Protein AF-A0AAD7HIV4-F1 (afdb_monomer_lite)

Secondary structure (DSSP, 8-state):
-EE-S--SGGGEEE-HHHH-TT--BTTBTT-SSS-TTS------HHHHTTS--EEE---TT-EE-TT-TTT--EEE--TT-TT-TT-EEEEEE-THHHHHHHHHHHHHHHHHH-GGGGGGHHHHHHHS-SSGGGSPPHHHHHHHHHHHHHHS-TTGGGSPP----

Sequence (165 aa):
PFRHSDIAPQNMVMEELRLIPKGSHWCYPESHSGLFLRFFSWKNRCSLHPAVHYYYIDFGISKYFPGGKESTRVATTLRTFPMIPELSMTVQCNPFFVDIFQIGLAMSRIIDDYPALEDFRGIAASMTVDDPHARATLEEALKQLTCIRDQMSPSLRRKRIWERG

pLDDT: mean 88.73, std 8.38, range [52.78, 98.06]

Radius of gyration: 18.49 Å; chains: 1; bounding box: 44×31×54 Å

Organism: NCBI:txid1033252

Foldseek 3Di:
DKDQLDQAPVQKDKPQCQFQVLAADPVGRQDSVPDPPDHGDTDQPVVCPPVMDMDGDDSVPMDDDPVDQPPDWDQADDVVCPPQQQRHNPGTDRRNLVRLLSVLVNVVVVCLFWVLCVVLNVLSCLSNPNPSVSHDDPVRSVVVVVVVVVPDDPVSVRDDTGTDD

Structure (mmCIF, N/CA/C/O backbone):
data_AF-A0AAD7HIV4-F1
#
_entry.id   AF-A0AAD7HIV4-F1
#
loop_
_atom_site.group_PDB
_atom_site.id
_atom_site.type_symbol
_atom_site.label_atom_id
_atom_site.label_alt_id
_atom_site.label_comp_id
_atom_site.label_asym_id
_atom_site.label_entity_id
_atom_site.label_seq_id
_atom_site.pdbx_PDB_ins_code
_atom_site.Cartn_x
_atom_site.Cartn_y
_atom_site.Cartn_z
_atom_site.occupancy
_atom_site.B_iso_or_equiv
_atom_site.auth_seq_id
_atom_site.auth_comp_id
_atom_site.auth_asym_id
_atom_site.auth_atom_id
_atom_site.pdbx_PDB_model_num
ATOM 1 N N . PRO A 1 1 ? -3.835 12.802 15.970 1.00 84.44 1 PRO A N 1
ATOM 2 C CA . PRO A 1 1 ? -3.543 11.759 14.953 1.00 84.44 1 PRO A CA 1
ATOM 3 C C . PRO A 1 1 ? -4.352 12.001 13.681 1.00 84.44 1 PRO A C 1
ATOM 5 O O . PRO A 1 1 ? -5.429 12.581 13.762 1.00 84.44 1 PRO A O 1
ATOM 8 N N . PHE A 1 2 ? -3.833 11.587 12.529 1.00 88.44 2 PHE A N 1
ATOM 9 C CA . PHE A 1 2 ? -4.430 11.867 11.225 1.00 88.44 2 PHE A CA 1
ATOM 10 C C . PHE A 1 2 ? -5.007 10.596 10.598 1.00 88.44 2 PHE A C 1
ATOM 12 O O . PHE A 1 2 ? -4.382 9.542 10.697 1.00 88.44 2 PHE A O 1
ATOM 19 N N . ARG A 1 3 ? -6.186 10.709 9.983 1.00 89.44 3 ARG A N 1
ATOM 20 C CA . ARG A 1 3 ? -6.862 9.645 9.231 1.00 89.44 3 ARG A CA 1
ATOM 21 C C . ARG A 1 3 ? -6.980 10.057 7.770 1.00 89.44 3 ARG A C 1
ATOM 23 O O . ARG A 1 3 ? -7.482 11.150 7.503 1.00 89.44 3 ARG A O 1
ATOM 30 N N . HIS A 1 4 ? -6.600 9.175 6.855 1.00 92.06 4 HIS A N 1
ATOM 31 C CA . HIS A 1 4 ? -6.682 9.418 5.419 1.00 92.06 4 HIS A CA 1
ATOM 32 C C . HIS 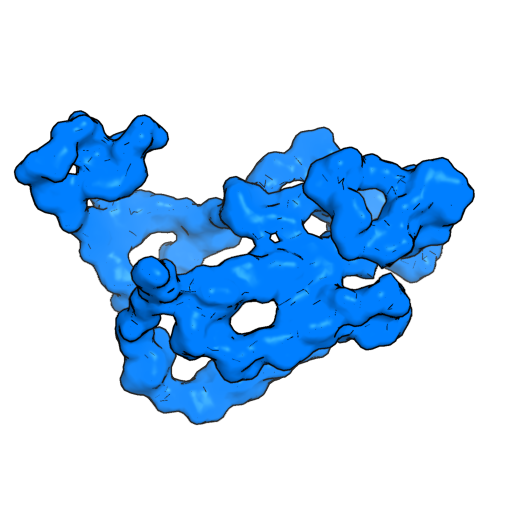A 1 4 ? -8.118 9.299 4.887 1.00 92.06 4 HIS A C 1
ATOM 34 O O . HIS A 1 4 ? -8.590 10.204 4.201 1.00 92.0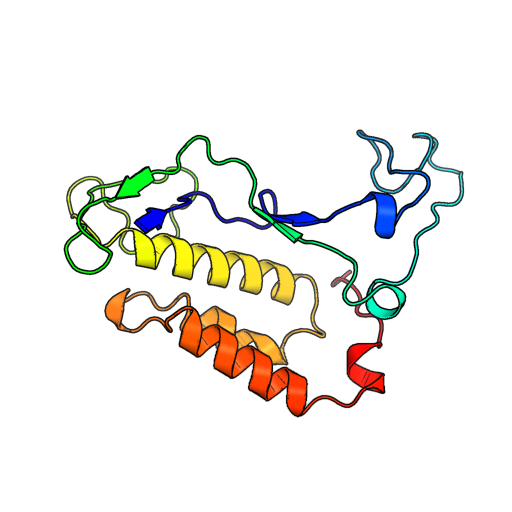6 4 HIS A O 1
ATOM 40 N N . SER A 1 5 ? -8.838 8.236 5.262 1.00 88.38 5 SER A N 1
ATOM 41 C CA . SER A 1 5 ? -10.215 7.900 4.848 1.00 88.38 5 SER A CA 1
ATOM 42 C C . SER A 1 5 ? -10.425 7.458 3.394 1.00 88.38 5 SER A C 1
ATOM 44 O O . SER A 1 5 ? -11.547 7.091 3.055 1.00 88.38 5 SER A O 1
ATOM 46 N N . ASP A 1 6 ? -9.399 7.469 2.544 1.00 89.50 6 ASP A N 1
ATOM 47 C CA . ASP A 1 6 ? -9.518 7.103 1.121 1.00 89.50 6 ASP A CA 1
ATOM 48 C C . ASP A 1 6 ? -8.285 6.347 0.619 1.00 89.50 6 ASP A C 1
ATOM 50 O O . ASP A 1 6 ? -7.732 6.629 -0.443 1.00 89.50 6 ASP A O 1
ATOM 54 N N . ILE A 1 7 ? -7.775 5.419 1.428 1.00 92.12 7 ILE A N 1
ATOM 55 C CA . ILE A 1 7 ? -6.610 4.641 1.018 1.00 92.12 7 ILE A CA 1
ATOM 56 C C . ILE A 1 7 ? -7.045 3.612 -0.029 1.00 92.12 7 ILE A C 1
ATOM 58 O O . ILE A 1 7 ? -7.859 2.725 0.223 1.00 92.12 7 ILE A O 1
ATOM 62 N N . ALA A 1 8 ? -6.477 3.724 -1.222 1.00 90.88 8 ALA A N 1
ATOM 63 C CA . ALA A 1 8 ? -6.683 2.801 -2.327 1.00 90.88 8 ALA A CA 1
ATOM 64 C C . ALA A 1 8 ? -5.452 2.825 -3.246 1.00 90.88 8 ALA A C 1
ATOM 66 O O . ALA A 1 8 ? -4.696 3.800 -3.199 1.00 90.88 8 ALA A O 1
ATOM 67 N N . PRO A 1 9 ? -5.243 1.810 -4.107 1.00 90.75 9 PRO A N 1
ATOM 68 C CA . PRO A 1 9 ? -4.105 1.791 -5.030 1.00 90.75 9 PRO A CA 1
ATOM 69 C C . PRO A 1 9 ? -3.979 3.060 -5.890 1.00 90.75 9 PRO A C 1
ATOM 71 O O . PRO A 1 9 ? -2.872 3.495 -6.174 1.00 90.75 9 PRO A O 1
ATOM 74 N N . GLN A 1 10 ? -5.099 3.694 -6.250 1.00 90.38 10 GLN A N 1
ATOM 75 C CA . GLN A 1 10 ? -5.137 4.935 -7.033 1.00 90.38 10 GLN A CA 1
ATOM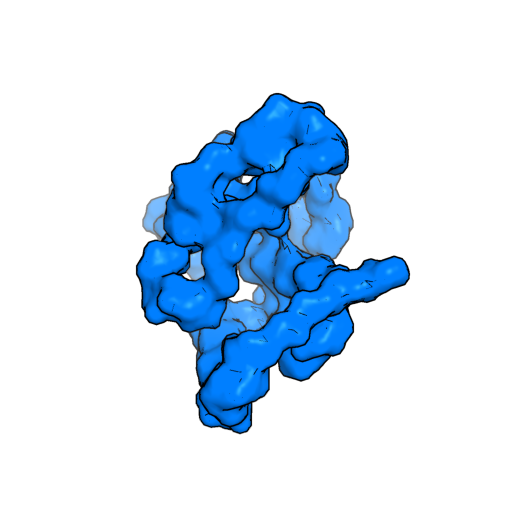 76 C C . GLN A 1 10 ? -4.570 6.148 -6.277 1.00 90.38 10 GLN A C 1
ATOM 78 O O . GLN A 1 10 ? -4.026 7.057 -6.898 1.00 90.38 10 GLN A O 1
ATOM 83 N N . ASN A 1 11 ? -4.660 6.136 -4.945 1.00 94.50 11 ASN A N 1
ATOM 84 C CA . ASN A 1 11 ? -4.156 7.190 -4.062 1.00 94.50 11 ASN A CA 1
ATOM 85 C C . ASN A 1 11 ? -2.766 6.854 -3.491 1.00 94.50 11 ASN A C 1
ATOM 87 O O . ASN A 1 11 ? -2.268 7.544 -2.601 1.00 94.50 11 ASN A O 1
ATOM 91 N N . MET A 1 12 ? -2.126 5.797 -4.004 1.00 94.06 12 MET A N 1
ATOM 92 C CA . MET A 1 12 ? -0.745 5.423 -3.715 1.00 94.06 12 MET A CA 1
ATOM 93 C C . MET A 1 12 ? 0.108 5.683 -4.955 1.00 94.06 12 MET A C 1
ATOM 95 O O . MET A 1 12 ? 0.039 4.956 -5.944 1.00 94.06 12 MET A O 1
ATOM 99 N N . VAL A 1 13 ? 0.949 6.710 -4.902 1.00 93.06 13 VAL A N 1
ATOM 100 C CA . VAL A 1 13 ? 1.825 7.082 -6.019 1.00 93.06 13 VAL A CA 1
ATOM 101 C C . VAL A 1 13 ? 3.285 6.837 -5.673 1.00 93.06 13 VAL A C 1
ATOM 103 O O . VAL A 1 13 ? 3.660 6.689 -4.511 1.00 93.06 13 VAL A O 1
ATOM 106 N N . MET A 1 14 ? 4.134 6.797 -6.694 1.00 92.56 14 MET A N 1
ATOM 107 C CA . MET A 1 14 ? 5.582 6.670 -6.544 1.00 92.56 14 MET A CA 1
ATOM 108 C C . MET A 1 14 ? 6.297 7.780 -7.311 1.00 92.56 14 MET A C 1
ATOM 110 O O . MET A 1 14 ? 5.754 8.310 -8.280 1.00 92.56 14 MET A O 1
ATOM 114 N N . GLU A 1 15 ? 7.523 8.113 -6.908 1.00 92.00 15 GLU A N 1
ATOM 115 C CA . GLU A 1 15 ? 8.373 9.076 -7.618 1.00 92.00 15 GLU A CA 1
ATOM 116 C C . GLU A 1 15 ? 8.741 8.543 -9.015 1.00 92.00 15 GLU A C 1
ATOM 118 O O . GLU A 1 15 ? 9.707 7.798 -9.206 1.00 92.00 15 GLU A O 1
ATOM 123 N N . GLU A 1 16 ? 7.942 8.920 -10.010 1.00 91.75 16 GLU A N 1
ATOM 124 C CA . GLU A 1 16 ? 7.981 8.339 -11.348 1.00 91.75 16 GLU A CA 1
ATOM 125 C C . GLU A 1 16 ? 9.331 8.534 -12.045 1.00 91.75 16 GLU A C 1
ATOM 127 O O . GLU A 1 16 ? 9.903 7.578 -12.568 1.00 91.75 16 GLU A O 1
ATOM 132 N N . LEU A 1 17 ? 9.876 9.754 -12.013 1.00 91.88 17 LEU A N 1
ATOM 133 C CA . LEU A 1 17 ? 11.076 10.127 -12.770 1.00 91.88 17 LEU A CA 1
ATOM 134 C C . LEU A 1 17 ? 12.328 9.331 -12.364 1.00 91.88 17 LEU A C 1
ATOM 136 O O . LEU A 1 17 ? 13.290 9.243 -13.130 1.00 91.88 17 LEU A O 1
ATOM 140 N N . ARG A 1 18 ? 12.326 8.689 -11.189 1.00 91.50 18 ARG A N 1
ATOM 141 C CA . ARG A 1 18 ? 13.388 7.749 -10.799 1.00 91.50 18 ARG A CA 1
ATOM 142 C C . ARG A 1 18 ? 13.349 6.484 -11.644 1.00 91.50 18 ARG A C 1
ATOM 144 O O . ARG A 1 18 ? 14.396 6.010 -12.090 1.00 91.50 18 ARG A O 1
ATOM 151 N N . LEU A 1 19 ? 12.150 5.950 -11.857 1.00 91.19 19 LEU A N 1
ATOM 152 C CA . LEU A 1 19 ? 11.899 4.703 -12.575 1.00 91.19 19 LEU A CA 1
ATOM 153 C C . LEU A 1 19 ? 11.804 4.907 -14.078 1.00 91.19 19 LEU A C 1
ATOM 155 O O . LEU A 1 19 ? 12.303 4.082 -14.840 1.00 91.19 19 LEU A O 1
ATOM 159 N N . ILE A 1 20 ? 11.201 6.011 -14.496 1.00 93.19 20 ILE A N 1
ATOM 160 C CA . ILE A 1 20 ? 10.929 6.352 -15.884 1.00 93.19 20 ILE A CA 1
ATOM 161 C C . ILE A 1 20 ? 11.546 7.738 -16.123 1.00 93.19 20 ILE A C 1
ATOM 163 O O . ILE A 1 20 ? 10.844 8.742 -16.091 1.00 93.19 20 ILE A O 1
ATOM 167 N N . PRO A 1 21 ? 12.872 7.843 -16.355 1.00 92.94 21 PRO A N 1
ATOM 168 C CA . PRO A 1 21 ? 13.547 9.144 -16.458 1.00 92.94 21 PRO A CA 1
ATOM 169 C C . PRO A 1 21 ? 13.046 10.035 -17.595 1.00 92.94 21 PRO A C 1
ATOM 171 O O . PRO A 1 21 ? 13.248 11.243 -17.567 1.00 92.94 21 PRO A O 1
ATOM 174 N N . LYS A 1 22 ? 12.420 9.435 -18.612 1.00 92.88 22 LYS A N 1
ATOM 175 C CA . LYS A 1 22 ? 11.803 10.150 -19.735 1.00 92.88 22 LYS A CA 1
ATOM 176 C C . LYS A 1 22 ? 10.346 10.557 -19.461 1.00 92.88 22 LYS A C 1
ATOM 178 O O . LYS A 1 22 ? 9.742 11.165 -20.335 1.00 92.88 22 LYS A O 1
ATOM 183 N N . GLY A 1 23 ? 9.802 10.209 -18.290 1.00 92.06 23 GLY A N 1
ATOM 184 C CA . GLY A 1 23 ? 8.390 10.357 -17.930 1.00 92.06 23 GLY A CA 1
ATOM 185 C C . GLY A 1 23 ? 7.460 9.446 -18.734 1.00 92.06 23 GLY A C 1
ATOM 186 O O . GLY A 1 23 ? 7.854 8.862 -19.745 1.00 92.06 23 GLY A O 1
ATOM 187 N N . SER A 1 24 ? 6.223 9.308 -18.285 1.00 91.75 24 SER A N 1
ATOM 188 C CA . SER A 1 24 ? 5.130 8.688 -19.029 1.00 91.75 24 SER A CA 1
ATOM 189 C C . SER A 1 24 ? 4.215 9.750 -19.632 1.00 91.75 24 SER A C 1
ATOM 191 O O . SER A 1 24 ? 4.131 10.892 -19.175 1.00 91.75 24 SER A O 1
ATOM 193 N N . HIS A 1 25 ? 3.540 9.384 -20.714 1.00 91.75 25 HIS A N 1
ATOM 194 C CA . HIS A 1 25 ? 2.518 10.212 -21.320 1.00 91.75 25 HIS A CA 1
ATOM 195 C C . HIS A 1 25 ? 1.229 10.100 -20.505 1.00 91.75 25 HIS A C 1
ATOM 197 O O . HIS A 1 25 ? 0.737 9.003 -20.252 1.00 91.75 25 HIS A O 1
ATOM 203 N N . TRP A 1 26 ? 0.624 11.238 -20.178 1.00 86.81 26 TRP A N 1
ATOM 204 C CA . TRP A 1 26 ? -0.541 11.312 -19.293 1.00 86.81 26 TRP A CA 1
ATOM 205 C C . TRP A 1 26 ? -1.752 10.466 -19.747 1.00 86.81 26 TRP A C 1
ATOM 207 O O . TRP A 1 26 ? -2.379 9.830 -18.909 1.00 86.81 26 TRP A O 1
ATOM 217 N N . CYS A 1 27 ? -2.067 10.394 -21.052 1.00 87.75 27 CYS A N 1
ATOM 218 C CA . CYS A 1 27 ? -3.122 9.490 -21.564 1.00 87.75 27 CYS A CA 1
ATOM 219 C C . CYS A 1 27 ? -2.671 8.044 -21.776 1.00 87.75 27 CYS A C 1
ATOM 221 O O . CYS A 1 27 ? -3.505 7.151 -21.871 1.00 87.75 27 CYS A O 1
ATOM 223 N N . TYR A 1 28 ? -1.372 7.832 -21.983 1.00 87.81 28 TYR A N 1
ATOM 224 C CA . TYR A 1 28 ? -0.830 6.559 -22.453 1.00 87.81 28 TYR A CA 1
ATOM 225 C C . TYR A 1 28 ? 0.380 6.231 -21.582 1.00 87.81 28 TYR A C 1
ATOM 227 O O . TYR A 1 28 ? 1.512 6.461 -22.015 1.00 87.81 28 TYR A O 1
ATOM 235 N N . PRO A 1 29 ? 0.157 5.735 -20.350 1.00 86.44 29 PRO A N 1
ATOM 236 C CA . PRO A 1 29 ? 1.222 5.578 -19.359 1.00 86.44 29 PRO A CA 1
ATOM 237 C C . PRO A 1 29 ? 2.360 4.658 -19.822 1.00 86.44 29 PRO A C 1
ATOM 239 O O . PRO A 1 29 ? 3.491 4.780 -19.363 1.00 86.44 29 PRO A O 1
ATOM 242 N N . GLU A 1 30 ? 2.084 3.784 -20.792 1.00 85.81 30 GLU A N 1
ATOM 243 C CA . GLU A 1 30 ? 3.047 2.887 -21.440 1.00 85.81 30 GLU A CA 1
ATOM 244 C C . GLU A 1 30 ? 3.767 3.513 -22.650 1.00 85.81 30 GLU A C 1
ATOM 246 O O . GLU A 1 30 ? 4.342 2.816 -23.481 1.00 85.81 30 GLU A O 1
ATOM 251 N N . SER A 1 31 ? 3.751 4.838 -22.795 1.00 90.31 31 SER A N 1
ATOM 252 C CA . SER A 1 31 ? 4.477 5.554 -23.846 1.00 90.31 31 SER A CA 1
ATOM 253 C C . SER A 1 31 ? 5.124 6.811 -23.285 1.00 90.31 31 SER A C 1
ATOM 255 O O . SER A 1 31 ? 4.534 7.519 -22.484 1.00 90.31 31 SER A O 1
ATOM 257 N N . HIS A 1 32 ? 6.325 7.149 -23.758 1.00 91.19 32 HIS A N 1
ATOM 258 C CA . HIS A 1 32 ? 6.942 8.448 -23.451 1.00 91.19 32 HIS A CA 1
ATOM 259 C C . HIS A 1 32 ? 6.333 9.598 -24.268 1.00 91.19 32 HIS A C 1
ATOM 261 O O . HIS A 1 32 ? 6.440 10.756 -23.892 1.00 91.19 32 HIS A O 1
ATOM 267 N N . SER A 1 33 ? 5.747 9.291 -25.429 1.00 88.88 33 SER A N 1
ATOM 268 C CA . SER A 1 33 ? 5.364 10.295 -26.440 1.00 88.88 33 SER A CA 1
ATOM 269 C C . SER A 1 33 ? 3.880 10.277 -26.799 1.00 88.88 33 SER A C 1
ATOM 271 O O . SER A 1 33 ? 3.449 11.064 -27.633 1.00 88.88 33 SER A O 1
ATOM 273 N N . GLY A 1 34 ? 3.112 9.345 -26.229 1.00 86.50 34 GLY A N 1
ATOM 274 C CA . GLY A 1 34 ? 1.722 9.085 -26.609 1.00 86.50 34 GLY A CA 1
ATOM 275 C C . GLY A 1 34 ? 1.560 8.310 -27.921 1.00 86.50 34 GLY A C 1
ATOM 276 O O . GLY A 1 34 ? 0.445 7.977 -28.305 1.00 86.50 34 GLY A O 1
ATOM 277 N N . LEU A 1 35 ? 2.659 7.985 -28.608 1.00 85.56 35 LEU A N 1
ATOM 278 C CA . LEU A 1 35 ? 2.651 7.162 -29.814 1.00 85.56 35 LEU A CA 1
ATOM 279 C C . LEU A 1 35 ? 2.822 5.684 -29.441 1.00 85.56 35 LEU A C 1
ATOM 281 O O . LEU A 1 35 ? 3.805 5.321 -28.791 1.00 85.56 35 LEU A O 1
ATOM 285 N N . PHE A 1 36 ? 1.886 4.845 -29.892 1.00 68.38 36 PHE A N 1
ATOM 286 C CA . PHE A 1 36 ? 1.770 3.416 -29.548 1.00 68.38 36 PHE A CA 1
ATOM 287 C C . PHE A 1 36 ? 2.944 2.547 -30.043 1.00 68.38 36 PHE A C 1
ATOM 289 O O . PHE A 1 36 ? 3.184 1.463 -29.530 1.00 68.38 36 PHE A O 1
ATOM 296 N N . LEU A 1 37 ? 3.693 3.020 -31.045 1.00 67.06 37 LEU A N 1
ATOM 297 C CA . LEU A 1 37 ? 4.741 2.249 -31.732 1.00 67.06 37 LEU A CA 1
ATOM 298 C C . LEU A 1 37 ? 6.167 2.561 -31.252 1.00 67.06 37 LEU A C 1
ATOM 300 O O . LEU A 1 37 ? 7.135 2.123 -31.872 1.00 67.06 37 LEU A O 1
ATOM 304 N N . ARG A 1 38 ? 6.332 3.362 -30.194 1.00 72.81 38 ARG A N 1
ATOM 305 C CA . ARG A 1 38 ? 7.661 3.735 -29.687 1.00 72.81 38 ARG A CA 1
ATOM 306 C C . ARG A 1 38 ? 8.008 2.970 -28.417 1.00 72.81 38 ARG A C 1
ATOM 308 O O . ARG A 1 38 ? 7.168 2.788 -27.548 1.00 72.81 38 ARG A O 1
ATOM 315 N N . PHE A 1 39 ? 9.278 2.582 -28.302 1.00 78.56 39 PHE A N 1
ATOM 316 C CA . PHE A 1 39 ? 9.797 1.871 -27.136 1.00 78.56 39 PHE A CA 1
ATOM 317 C C . PHE A 1 39 ? 9.595 2.676 -25.847 1.00 78.56 39 PHE A C 1
ATOM 319 O O . PHE A 1 39 ? 10.110 3.791 -25.705 1.00 78.56 39 PHE A O 1
ATOM 326 N N . PHE A 1 40 ? 8.889 2.071 -24.896 1.00 88.88 40 PHE A N 1
ATOM 327 C CA . PHE A 1 40 ? 8.828 2.516 -23.513 1.00 88.88 40 PHE A CA 1
ATOM 328 C C . PHE A 1 40 ? 10.020 1.950 -22.742 1.00 88.88 40 PHE A C 1
ATOM 330 O O . PHE A 1 40 ? 10.358 0.774 -22.866 1.00 88.88 40 PHE A O 1
ATOM 337 N N . SER A 1 41 ? 10.697 2.798 -21.974 1.00 91.19 41 SER A N 1
ATOM 338 C CA . SER A 1 41 ? 11.917 2.441 -21.252 1.00 91.19 41 SER A CA 1
ATOM 339 C C . SER A 1 41 ? 11.815 2.829 -19.785 1.00 91.19 41 SER A C 1
ATOM 341 O O . SER A 1 41 ? 11.462 3.957 -19.447 1.00 91.19 41 SER A O 1
ATOM 343 N N . TRP A 1 42 ? 12.163 1.888 -18.912 1.00 91.38 42 TRP A N 1
ATOM 344 C CA . TRP A 1 42 ? 12.140 2.061 -17.466 1.00 91.38 42 TRP A CA 1
ATOM 345 C C . TRP A 1 42 ? 13.333 1.356 -16.820 1.00 91.38 42 TRP A C 1
ATOM 347 O O . TRP A 1 42 ? 13.924 0.427 -17.376 1.00 91.38 42 TRP A O 1
ATOM 357 N N . LYS A 1 43 ? 13.691 1.800 -15.620 1.00 92.12 43 LYS A N 1
ATOM 358 C CA . LYS A 1 43 ? 14.680 1.157 -14.757 1.00 92.12 43 LYS A CA 1
ATOM 359 C C . LYS A 1 43 ? 13.994 0.114 -13.882 1.00 92.12 43 LYS A C 1
ATOM 361 O O . LYS A 1 43 ? 12.847 0.273 -13.468 1.00 92.12 43 LYS A O 1
ATOM 366 N N . ASN A 1 44 ? 14.701 -0.967 -13.565 1.00 88.69 44 ASN A N 1
ATOM 367 C CA . ASN A 1 44 ? 14.156 -1.987 -12.677 1.00 88.69 44 ASN A CA 1
ATOM 368 C C . ASN A 1 44 ? 14.055 -1.437 -11.241 1.00 88.69 44 ASN A C 1
ATOM 370 O O . ASN A 1 44 ? 15.054 -0.955 -10.704 1.00 88.69 44 ASN A O 1
ATOM 374 N N . ARG A 1 45 ? 12.882 -1.555 -10.602 1.00 87.56 45 ARG A N 1
ATOM 375 C CA . ARG A 1 45 ? 12.643 -1.094 -9.220 1.00 87.56 45 ARG A CA 1
ATOM 376 C C . ARG A 1 45 ? 13.701 -1.585 -8.229 1.00 87.56 45 ARG A C 1
ATOM 378 O O . ARG A 1 45 ? 14.179 -0.793 -7.424 1.00 87.56 45 ARG A O 1
ATOM 385 N N . CYS A 1 46 ? 14.142 -2.844 -8.324 1.00 86.50 46 CYS A N 1
ATOM 386 C CA . CYS A 1 46 ? 15.141 -3.375 -7.391 1.00 86.50 46 CYS A CA 1
ATOM 387 C C . CYS A 1 46 ? 16.536 -2.749 -7.559 1.00 86.50 46 CYS A C 1
ATOM 389 O O . CYS A 1 46 ? 17.299 -2.719 -6.600 1.00 86.50 46 CYS A O 1
ATOM 391 N N . SER A 1 47 ? 16.860 -2.214 -8.743 1.00 87.44 47 SER A N 1
ATOM 392 C CA . SER A 1 47 ? 18.144 -1.540 -8.998 1.00 87.44 47 SER A CA 1
ATOM 393 C C . SER A 1 47 ? 18.211 -0.128 -8.412 1.00 87.44 47 SER A C 1
ATOM 395 O O . SER A 1 47 ? 19.293 0.434 -8.285 1.00 87.44 47 SER A O 1
ATOM 397 N N . LEU A 1 48 ? 17.055 0.439 -8.062 1.00 88.19 48 LEU A N 1
ATOM 398 C CA . LEU A 1 48 ? 16.932 1.782 -7.507 1.00 88.19 48 LEU A CA 1
ATOM 399 C C . LEU A 1 48 ? 16.657 1.784 -6.006 1.00 88.19 48 LEU A C 1
ATOM 401 O O . LEU A 1 48 ? 16.618 2.853 -5.416 1.00 88.19 48 LEU A O 1
ATOM 405 N N . HIS A 1 49 ? 16.447 0.629 -5.375 1.00 81.06 49 HIS A N 1
ATOM 406 C CA . HIS A 1 49 ? 16.189 0.571 -3.940 1.00 81.06 49 HIS A CA 1
ATOM 407 C C . HIS A 1 49 ? 17.401 1.100 -3.140 1.00 81.06 49 HIS A C 1
ATOM 409 O O . HIS A 1 49 ? 18.522 0.674 -3.422 1.00 81.06 49 HIS A O 1
ATOM 415 N N . PRO A 1 50 ? 17.216 1.961 -2.114 1.00 83.38 50 PRO A N 1
ATOM 416 C CA . PRO A 1 50 ? 15.952 2.442 -1.529 1.00 83.38 50 PRO A CA 1
ATOM 417 C C . PRO A 1 50 ? 15.464 3.802 -2.073 1.00 83.38 50 PRO A C 1
ATOM 419 O O . PRO A 1 50 ? 14.593 4.422 -1.479 1.00 83.38 50 PRO A O 1
ATOM 422 N N . ALA A 1 51 ? 16.022 4.294 -3.178 1.00 85.94 51 ALA A N 1
ATOM 423 C CA . ALA A 1 51 ? 15.829 5.656 -3.680 1.00 85.94 51 ALA A CA 1
ATOM 424 C C . ALA A 1 51 ? 14.478 5.930 -4.375 1.00 85.94 51 ALA A C 1
ATOM 426 O O . ALA A 1 51 ? 14.283 7.034 -4.873 1.00 85.94 51 ALA A O 1
ATOM 427 N N . VAL A 1 52 ? 13.568 4.952 -4.466 1.00 89.62 52 VAL A N 1
ATOM 428 C CA . VAL A 1 52 ? 12.203 5.177 -4.976 1.00 89.62 52 VAL A CA 1
ATOM 429 C C . VAL A 1 52 ? 11.285 5.453 -3.796 1.00 89.62 52 VAL A C 1
ATOM 431 O O . VAL A 1 52 ? 11.058 4.571 -2.968 1.00 89.62 52 VAL A O 1
ATOM 434 N N . HIS A 1 53 ? 10.736 6.662 -3.751 1.00 91.19 53 HIS A N 1
ATOM 435 C CA . HIS A 1 53 ? 9.782 7.066 -2.728 1.00 91.19 53 HIS A CA 1
ATOM 436 C C . HIS A 1 53 ? 8.341 6.768 -3.154 1.00 91.19 53 HIS A C 1
ATOM 438 O O . HIS A 1 53 ? 7.996 6.889 -4.331 1.00 91.19 53 HIS A O 1
ATOM 444 N N . TYR A 1 54 ? 7.512 6.395 -2.180 1.00 92.81 54 TYR A N 1
ATOM 445 C CA . TYR A 1 54 ? 6.075 6.174 -2.328 1.00 92.81 54 TYR A CA 1
ATOM 446 C C . TYR A 1 54 ? 5.324 7.164 -1.440 1.00 92.81 54 TYR A C 1
ATOM 448 O O . TYR A 1 54 ? 5.782 7.476 -0.338 1.00 92.81 54 TYR A O 1
ATOM 456 N N . TYR A 1 55 ? 4.179 7.643 -1.913 1.00 94.69 55 TYR A N 1
ATOM 457 C CA . TYR A 1 55 ? 3.388 8.674 -1.256 1.00 94.69 55 TYR A CA 1
ATOM 458 C C . TYR A 1 55 ? 1.910 8.310 -1.271 1.00 94.69 55 TYR A C 1
ATOM 460 O O . TYR A 1 55 ? 1.398 7.784 -2.258 1.00 94.69 55 TYR A O 1
ATOM 468 N N . TYR A 1 56 ? 1.230 8.661 -0.186 1.00 94.62 56 TYR A N 1
ATOM 469 C CA . TYR A 1 56 ? -0.217 8.811 -0.192 1.00 94.62 56 TYR A CA 1
ATOM 470 C C . TYR A 1 56 ? -0.576 10.193 -0.734 1.00 94.62 56 TYR A C 1
ATOM 472 O O . TYR A 1 56 ? 0.104 11.174 -0.417 1.00 94.62 56 TYR A O 1
ATOM 480 N N . ILE A 1 57 ? -1.620 10.262 -1.553 1.00 95.44 57 ILE A N 1
ATOM 481 C CA . ILE A 1 57 ? -2.179 11.502 -2.099 1.00 95.44 57 ILE A CA 1
ATOM 482 C C . ILE A 1 57 ? -3.687 11.554 -1.859 1.00 95.44 57 ILE A C 1
ATOM 484 O O . ILE A 1 57 ? -4.265 10.627 -1.313 1.00 95.44 57 ILE A O 1
ATOM 488 N N . ASP A 1 58 ? -4.312 12.642 -2.302 1.00 93.81 58 ASP A N 1
ATOM 489 C CA . ASP A 1 58 ? -5.746 12.885 -2.150 1.00 93.81 58 ASP A CA 1
ATOM 490 C C . ASP A 1 58 ? -6.210 12.876 -0.686 1.00 93.81 58 ASP A C 1
ATOM 492 O O . ASP A 1 58 ? -6.991 12.056 -0.204 1.00 93.81 58 ASP A O 1
ATOM 496 N N . PHE A 1 59 ? -5.717 13.872 0.044 1.00 93.00 59 PHE A N 1
ATOM 497 C CA . PHE A 1 59 ? -6.115 14.122 1.424 1.00 93.00 59 PHE A CA 1
ATOM 498 C C . PHE A 1 59 ? -7.433 14.909 1.535 1.00 93.00 59 PHE A C 1
ATOM 500 O O . PHE A 1 59 ? -7.736 15.452 2.600 1.00 93.00 59 PHE A O 1
ATOM 507 N N . GLY A 1 60 ? -8.221 15.006 0.454 1.00 90.00 60 GLY A N 1
ATOM 508 C CA . GLY A 1 60 ? -9.399 15.878 0.371 1.00 90.00 60 GLY A CA 1
ATOM 509 C C . GLY A 1 60 ? -10.488 15.564 1.401 1.00 90.00 60 GLY A C 1
ATOM 510 O O . GLY A 1 60 ? -11.225 16.458 1.817 1.00 90.00 60 GLY A O 1
ATOM 511 N N . ILE A 1 61 ? -10.557 14.313 1.863 1.00 87.62 61 ILE A N 1
ATOM 512 C CA . ILE A 1 61 ? -11.509 13.863 2.893 1.00 87.62 61 ILE A CA 1
ATOM 513 C C . ILE A 1 61 ? -10.839 13.411 4.194 1.00 87.62 61 ILE A C 1
ATOM 515 O O . ILE A 1 61 ? -11.472 12.808 5.068 1.00 87.62 61 ILE A O 1
ATOM 519 N N . SER A 1 62 ? -9.551 13.697 4.340 1.00 90.31 62 SER A N 1
ATOM 520 C CA . SER A 1 62 ? -8.806 13.335 5.532 1.00 90.31 62 SER A CA 1
ATOM 521 C C . SER A 1 62 ? -9.168 14.208 6.729 1.00 90.31 62 SER A C 1
ATOM 523 O O . SER A 1 62 ? -9.606 15.352 6.596 1.00 90.31 62 SER A O 1
ATOM 525 N N . LYS A 1 63 ? -8.992 13.665 7.937 1.00 89.62 63 LYS A N 1
ATOM 526 C CA . LYS A 1 63 ? -9.358 14.355 9.182 1.00 89.62 63 LYS A CA 1
ATOM 527 C C . LYS A 1 63 ? -8.268 14.248 10.236 1.00 89.62 63 LYS A C 1
ATOM 529 O O . LYS A 1 63 ? -7.696 13.182 10.471 1.00 89.62 63 LYS A O 1
ATOM 534 N N . TYR A 1 64 ? -8.030 15.368 10.913 1.00 90.50 64 TYR A N 1
ATOM 535 C CA . TYR A 1 64 ? -7.183 15.434 12.094 1.00 90.50 64 TYR A CA 1
ATOM 536 C C . TYR A 1 64 ? -8.019 15.259 13.364 1.00 90.50 64 TYR A C 1
ATOM 538 O O . TYR A 1 64 ? -9.008 15.957 13.577 1.00 90.50 64 TYR A O 1
ATOM 546 N N . PHE A 1 65 ? -7.590 14.340 14.224 1.00 88.44 65 PHE A N 1
ATOM 547 C CA . PHE A 1 65 ? -8.230 14.022 15.495 1.00 88.44 65 PHE A CA 1
ATOM 548 C C . PHE A 1 65 ? -7.289 14.370 16.651 1.00 88.44 65 PHE A C 1
ATOM 550 O O . PHE A 1 65 ? -6.373 13.592 16.934 1.00 88.44 65 PHE A O 1
ATOM 557 N N . PRO A 1 66 ? -7.462 15.520 17.324 1.00 85.69 66 PRO A N 1
ATOM 558 C CA . PRO A 1 66 ? -6.572 15.937 18.409 1.00 85.69 66 PRO A CA 1
ATOM 559 C C . PRO A 1 66 ? -6.710 15.067 19.668 1.00 85.69 66 PRO A C 1
ATOM 561 O O . PRO A 1 66 ? -5.749 14.937 20.415 1.00 85.69 66 PRO A O 1
ATOM 564 N N . GLY A 1 67 ? -7.862 14.418 19.874 1.00 82.62 67 GLY A N 1
ATOM 565 C CA . GLY A 1 67 ? -8.166 13.626 21.075 1.00 82.62 67 GLY A CA 1
ATOM 566 C C . GLY A 1 67 ? -7.428 12.287 21.216 1.00 82.62 67 GLY A C 1
ATOM 567 O O . GLY A 1 67 ? -7.582 11.622 22.236 1.00 82.62 67 GLY A O 1
ATOM 568 N N . GLY A 1 68 ? -6.624 11.883 20.226 1.00 84.75 68 GLY A N 1
ATOM 569 C CA . GLY A 1 68 ? -5.915 10.597 20.233 1.00 84.75 68 GLY A CA 1
ATOM 570 C C . GLY A 1 68 ? -6.673 9.467 19.520 1.00 84.75 68 GLY A C 1
ATOM 571 O O . GLY A 1 68 ? -7.836 9.614 19.147 1.00 84.75 68 GLY A O 1
ATOM 572 N N . LYS A 1 69 ? -5.994 8.336 19.269 1.00 80.38 69 LYS A N 1
ATOM 573 C CA . LYS A 1 69 ? -6.566 7.205 18.509 1.00 80.38 69 LYS A CA 1
ATOM 574 C C . LYS A 1 69 ? -7.655 6.462 19.294 1.00 80.38 69 LYS A C 1
ATOM 576 O O . LYS A 1 69 ? -8.688 6.127 18.729 1.00 80.38 69 LYS A O 1
ATOM 581 N N . GLU A 1 70 ? -7.429 6.249 20.586 1.00 79.94 70 GLU A N 1
ATOM 582 C CA . GLU A 1 70 ? -8.262 5.431 21.483 1.00 79.94 70 GLU A CA 1
ATOM 583 C C . GLU A 1 70 ? -9.688 5.980 21.663 1.00 79.94 70 GLU A C 1
ATOM 585 O O . GLU A 1 70 ? -10.668 5.238 21.583 1.00 79.94 70 GLU A O 1
ATOM 590 N N . SER A 1 71 ? -9.812 7.295 21.859 1.00 76.75 71 SER A N 1
ATOM 591 C CA . SER A 1 71 ? -11.056 7.987 22.228 1.00 76.75 71 SER A CA 1
ATOM 592 C C . SER A 1 71 ? -11.892 8.448 21.030 1.00 76.75 71 SER A C 1
ATOM 594 O O . SER A 1 71 ? -13.052 8.825 21.187 1.00 76.75 71 SER A O 1
ATOM 596 N N . THR A 1 72 ? -11.326 8.424 19.821 1.00 84.25 72 THR A N 1
ATOM 597 C CA . THR A 1 72 ? -11.999 8.950 18.631 1.00 84.25 72 THR A CA 1
ATOM 598 C C . THR A 1 72 ? -13.105 8.003 18.175 1.00 84.25 72 THR A C 1
ATOM 600 O O . THR A 1 72 ? -12.851 6.839 17.859 1.00 84.25 72 THR A O 1
ATOM 603 N N . ARG A 1 73 ? -14.336 8.511 18.090 1.00 82.19 73 ARG A N 1
ATOM 604 C CA . ARG A 1 73 ? -15.496 7.804 17.536 1.00 82.19 73 ARG A CA 1
ATOM 605 C C . ARG A 1 73 ? -16.209 8.710 16.543 1.00 82.19 73 ARG A C 1
ATOM 607 O O . ARG A 1 73 ? -16.481 9.869 16.844 1.00 82.19 73 ARG A O 1
ATOM 614 N N . VAL A 1 74 ? -16.455 8.206 15.336 1.00 80.62 74 VAL A N 1
ATOM 615 C CA . VAL A 1 74 ? -17.077 8.977 14.253 1.00 80.62 74 VAL A CA 1
ATOM 616 C C . VAL A 1 74 ? -18.109 8.102 13.558 1.00 80.62 74 VAL A C 1
ATOM 618 O O . VAL A 1 74 ? -17.800 6.981 13.167 1.00 80.62 74 VAL A O 1
ATOM 621 N N . ALA A 1 75 ? -19.327 8.617 13.393 1.00 76.12 75 ALA A N 1
ATOM 622 C CA . ALA A 1 75 ? -20.287 8.052 12.451 1.00 76.12 75 ALA A CA 1
ATOM 623 C C . ALA A 1 75 ? -19.904 8.549 11.057 1.00 76.12 75 ALA A C 1
ATOM 625 O O . ALA A 1 75 ? -19.732 9.753 10.844 1.00 76.12 75 ALA A O 1
ATOM 626 N N . THR A 1 76 ? -19.691 7.633 10.122 1.00 68.50 76 THR A N 1
ATOM 627 C CA . THR A 1 76 ? -19.237 7.996 8.785 1.00 68.50 76 THR A CA 1
ATOM 628 C C . THR A 1 76 ? -19.710 6.972 7.778 1.00 68.50 76 THR A C 1
ATOM 630 O O . THR A 1 76 ? -19.661 5.769 8.010 1.00 68.50 76 THR A O 1
ATOM 633 N N . THR A 1 77 ? -20.103 7.464 6.613 1.00 63.88 77 THR A N 1
ATOM 634 C CA . THR A 1 77 ? -20.187 6.654 5.406 1.00 63.88 77 THR A CA 1
ATOM 635 C C . THR A 1 77 ? -19.125 7.122 4.436 1.00 63.88 77 THR A C 1
ATOM 637 O O . THR A 1 77 ? -18.921 8.317 4.233 1.00 63.88 77 THR A O 1
ATOM 640 N N . LEU A 1 78 ? -18.422 6.164 3.849 1.00 65.19 78 LEU A N 1
ATOM 641 C CA . LEU A 1 78 ? -17.613 6.385 2.664 1.00 65.19 78 LEU A CA 1
ATOM 642 C C . LEU A 1 78 ? -18.366 5.675 1.552 1.00 65.19 78 LEU A C 1
ATOM 644 O O . LEU A 1 78 ? -18.290 4.457 1.426 1.00 65.19 78 LEU A O 1
ATOM 648 N N . ARG A 1 79 ? -19.163 6.433 0.791 1.00 52.78 79 ARG A N 1
ATOM 649 C CA . ARG A 1 79 ? -20.027 5.894 -0.275 1.00 52.78 79 ARG A CA 1
ATOM 650 C C . ARG A 1 79 ? -19.230 5.060 -1.296 1.00 52.78 79 ARG A C 1
ATOM 652 O O . ARG A 1 79 ? -19.790 4.167 -1.916 1.00 52.78 79 ARG A O 1
ATOM 659 N N . THR A 1 80 ? -17.928 5.318 -1.410 1.00 56.06 80 THR A N 1
ATOM 660 C CA . THR A 1 80 ? -16.966 4.618 -2.272 1.00 56.06 80 THR A CA 1
ATOM 661 C C . THR A 1 80 ? -16.540 3.235 -1.751 1.00 56.06 80 THR A C 1
ATOM 663 O O . THR A 1 80 ? -16.052 2.425 -2.532 1.00 56.06 80 THR A O 1
ATOM 666 N N . PHE A 1 81 ? -16.748 2.915 -0.465 1.00 64.69 81 PHE A N 1
ATOM 667 C CA . PHE A 1 81 ? -16.332 1.637 0.134 1.00 64.69 81 PHE A CA 1
ATOM 668 C C . PHE A 1 81 ? -17.470 0.937 0.891 1.00 64.69 81 PHE A C 1
ATOM 670 O O . PHE A 1 81 ? -17.403 0.792 2.112 1.00 64.69 81 PHE A O 1
ATOM 677 N N . PRO A 1 82 ? -18.499 0.431 0.188 1.00 61.06 82 PRO A N 1
ATOM 678 C CA . PRO A 1 82 ? -19.572 -0.343 0.819 1.00 61.06 82 PRO A CA 1
ATOM 679 C C . PRO A 1 82 ? -19.091 -1.658 1.462 1.00 61.06 82 PRO A C 1
ATOM 681 O O . PRO A 1 82 ? -19.858 -2.294 2.172 1.00 61.06 82 PRO A O 1
ATOM 684 N N . MET A 1 83 ? -17.839 -2.070 1.224 1.00 70.38 83 MET A N 1
ATOM 685 C CA . MET A 1 83 ? -17.255 -3.309 1.752 1.00 70.38 83 MET A CA 1
ATOM 686 C C . MET A 1 83 ? -16.686 -3.192 3.174 1.00 70.38 83 MET A C 1
ATOM 688 O O . MET A 1 83 ? -16.213 -4.193 3.693 1.00 70.38 83 MET A O 1
ATOM 692 N N . ILE A 1 84 ? -16.673 -2.004 3.792 1.00 81.44 84 ILE A N 1
ATOM 693 C CA . ILE A 1 84 ? -16.114 -1.828 5.142 1.00 81.44 84 ILE A CA 1
ATOM 694 C C . ILE A 1 84 ? -17.225 -2.071 6.177 1.00 81.44 84 ILE A C 1
ATOM 696 O O . ILE A 1 84 ? -18.148 -1.251 6.245 1.00 81.44 84 ILE A O 1
ATOM 700 N N . PRO A 1 85 ? -17.164 -3.153 6.977 1.00 82.75 85 PRO A N 1
ATOM 701 C CA . PRO A 1 85 ? -18.314 -3.634 7.751 1.00 82.75 85 PRO A CA 1
ATOM 702 C C . PRO A 1 85 ? -18.822 -2.657 8.813 1.00 82.75 85 PRO A C 1
ATOM 704 O O . PRO A 1 85 ? -20.019 -2.591 9.086 1.00 82.75 85 PRO A O 1
ATOM 707 N N . GLU A 1 86 ? -17.925 -1.880 9.416 1.00 81.31 86 GLU A N 1
ATOM 708 C CA . GLU A 1 86 ? -18.248 -0.953 10.498 1.00 81.31 86 GLU A CA 1
ATOM 709 C C . GLU A 1 86 ? -18.688 0.440 10.022 1.00 81.31 86 GLU A C 1
ATOM 711 O O . GLU A 1 86 ? -19.055 1.279 10.850 1.00 81.31 86 GLU A O 1
ATOM 716 N N . LEU A 1 87 ? -18.646 0.723 8.712 1.00 82.38 87 LEU A N 1
ATOM 717 C CA . LEU A 1 87 ? -19.103 2.011 8.196 1.00 82.38 87 LEU A CA 1
ATOM 718 C C . LEU A 1 87 ? -20.621 2.124 8.313 1.00 82.38 87 LEU A C 1
ATOM 720 O O . LEU A 1 87 ? -21.382 1.449 7.624 1.00 82.38 87 LEU A O 1
ATOM 724 N N . SER A 1 88 ? -21.060 3.049 9.159 1.00 79.12 88 SER A N 1
ATOM 725 C CA . SER A 1 88 ? -22.467 3.299 9.426 1.00 79.12 88 SER A CA 1
ATOM 726 C C . SER A 1 88 ? -22.751 4.793 9.530 1.00 79.12 88 SER A C 1
ATOM 728 O O . SER A 1 88 ? -21.954 5.578 10.051 1.00 79.12 88 SER A O 1
ATOM 730 N N . MET A 1 89 ? -23.931 5.194 9.051 1.00 77.69 89 MET A N 1
ATOM 731 C CA . MET A 1 89 ? -24.443 6.552 9.264 1.00 77.69 89 MET A CA 1
ATOM 7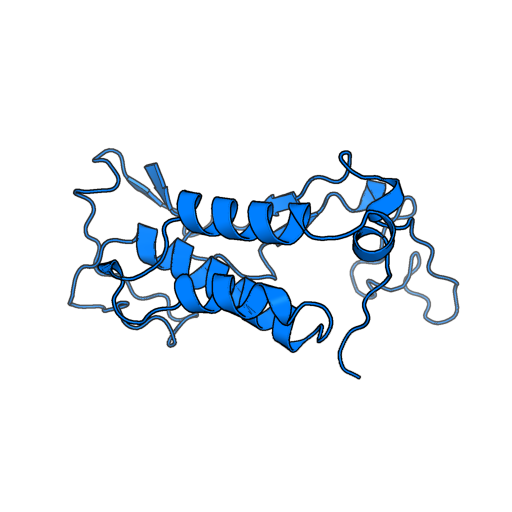32 C C . MET A 1 89 ? -24.862 6.799 10.714 1.00 77.69 89 MET A C 1
ATOM 734 O O . MET A 1 89 ? -24.951 7.951 11.128 1.00 77.69 89 MET A O 1
ATOM 738 N N . THR A 1 90 ? -25.166 5.740 11.464 1.00 78.56 90 THR A N 1
ATOM 739 C CA . THR A 1 90 ? -25.802 5.833 12.783 1.00 78.56 90 THR A CA 1
ATOM 740 C C . THR A 1 90 ? -24.910 5.309 13.900 1.00 78.56 90 THR A C 1
ATOM 742 O O . THR A 1 90 ? -24.976 5.815 15.018 1.00 78.56 90 THR A O 1
ATOM 745 N N . VAL A 1 91 ? -24.050 4.334 13.607 1.00 82.00 91 VAL A N 1
ATOM 746 C CA . VAL A 1 91 ? -23.135 3.733 14.581 1.00 82.00 91 VAL A CA 1
ATOM 747 C C . VAL A 1 91 ? -21.762 4.374 14.436 1.00 82.00 91 VAL A C 1
ATOM 749 O O . VAL A 1 91 ? -21.195 4.427 13.347 1.00 82.00 91 VAL A O 1
ATOM 752 N N . GLN A 1 92 ? -21.224 4.885 15.541 1.00 84.44 92 GLN A N 1
ATOM 753 C CA . GLN A 1 92 ? -19.881 5.448 15.553 1.00 84.44 92 GLN A CA 1
ATOM 754 C C . GLN A 1 92 ? -18.842 4.333 15.668 1.00 84.44 92 GLN A C 1
ATOM 756 O O . GLN A 1 92 ? -18.949 3.473 16.540 1.00 84.44 92 GLN A O 1
ATOM 761 N N . CYS A 1 93 ? -17.792 4.395 14.855 1.00 84.88 93 CYS A N 1
ATOM 762 C CA . CYS A 1 93 ? -16.660 3.479 14.936 1.00 84.88 93 CYS A CA 1
ATOM 763 C C . CYS A 1 93 ? -15.361 4.250 15.190 1.00 84.88 93 CYS A C 1
ATOM 765 O O . CYS A 1 93 ? -15.301 5.478 15.046 1.00 84.88 93 CYS A O 1
ATOM 767 N N . ASN A 1 94 ? -14.305 3.537 15.587 1.00 88.44 94 ASN A N 1
ATOM 768 C CA . ASN A 1 94 ? -12.972 4.120 15.572 1.00 88.44 94 ASN A CA 1
ATOM 769 C C . ASN A 1 94 ? -12.511 4.230 14.108 1.00 88.44 94 ASN A C 1
ATOM 771 O O . ASN A 1 94 ? -12.375 3.213 13.425 1.00 88.44 94 ASN A O 1
ATOM 775 N N . PRO A 1 95 ? -12.259 5.447 13.607 1.00 87.69 95 PRO A N 1
ATOM 776 C CA . PRO A 1 95 ? -12.048 5.648 12.189 1.00 87.69 95 PRO A CA 1
ATOM 777 C C . PRO A 1 95 ? -10.632 5.259 11.723 1.00 87.69 95 PRO A C 1
ATOM 779 O O . PRO A 1 95 ? -10.393 5.197 10.521 1.00 87.69 95 PRO A O 1
ATOM 782 N N . PHE A 1 96 ? -9.697 4.982 12.640 1.00 90.50 96 PHE A N 1
ATOM 783 C CA . PHE A 1 96 ? -8.345 4.526 12.299 1.00 90.50 96 PHE A CA 1
ATOM 784 C C . PHE A 1 96 ? -8.317 3.057 11.854 1.00 90.50 96 PHE A C 1
ATOM 786 O O . PHE A 1 96 ? -7.487 2.695 11.024 1.00 90.50 96 PHE A O 1
ATOM 793 N N . PHE A 1 97 ? -9.247 2.223 12.336 1.00 91.31 97 PHE A N 1
ATOM 794 C CA . PHE A 1 97 ? -9.383 0.847 11.840 1.00 91.31 97 PHE A CA 1
ATOM 795 C C . PHE A 1 97 ? -9.871 0.796 10.391 1.00 91.31 97 PHE A C 1
ATOM 797 O O . PHE A 1 97 ? -9.561 -0.158 9.680 1.00 91.31 97 PHE A O 1
ATOM 804 N N . VAL A 1 98 ? -10.574 1.839 9.940 1.00 90.38 98 VAL A N 1
ATOM 805 C CA . VAL A 1 98 ? -11.008 1.973 8.546 1.00 90.38 98 VAL A CA 1
ATOM 806 C C . VAL A 1 98 ? -9.799 2.129 7.620 1.00 90.38 98 VAL A C 1
ATOM 808 O O . VAL A 1 98 ? -9.737 1.455 6.599 1.00 90.38 98 VAL A O 1
ATOM 811 N N . ASP A 1 99 ? -8.814 2.958 7.987 1.00 92.06 99 ASP A N 1
ATOM 812 C CA . ASP A 1 99 ? -7.582 3.121 7.197 1.00 92.06 99 ASP A CA 1
ATOM 813 C C . ASP A 1 99 ? -6.780 1.804 7.141 1.00 92.06 99 ASP A C 1
ATOM 815 O O . ASP A 1 99 ? -6.262 1.442 6.088 1.00 92.06 99 ASP A O 1
ATOM 819 N N . ILE A 1 100 ? -6.724 1.045 8.245 1.00 94.69 100 ILE A N 1
ATOM 820 C CA . ILE A 1 100 ? -6.095 -0.290 8.281 1.00 94.69 100 ILE A CA 1
ATOM 821 C C . ILE A 1 100 ? -6.795 -1.244 7.305 1.00 94.69 100 ILE A C 1
ATOM 823 O O . ILE A 1 100 ? -6.132 -1.875 6.482 1.00 94.69 100 ILE A O 1
ATOM 827 N N . PHE A 1 101 ? -8.128 -1.303 7.345 1.00 94.69 101 PHE A N 1
ATOM 828 C CA . PHE A 1 101 ? -8.906 -2.136 6.430 1.00 94.69 101 PHE A CA 1
ATOM 829 C C . PHE A 1 101 ? -8.672 -1.740 4.970 1.00 94.69 101 PHE A C 1
ATOM 831 O O . PHE A 1 101 ? -8.465 -2.597 4.115 1.00 94.69 101 PHE A O 1
ATOM 838 N N . GLN A 1 102 ? -8.650 -0.439 4.677 1.00 93.38 102 GLN A N 1
ATOM 839 C CA . GLN A 1 102 ? -8.382 0.078 3.337 1.00 93.38 102 GLN A CA 1
ATOM 840 C C . GLN A 1 102 ? -6.984 -0.307 2.825 1.00 93.38 102 GLN A C 1
ATOM 842 O O . GLN A 1 102 ? -6.852 -0.700 1.665 1.00 93.38 102 GLN A O 1
ATOM 847 N N . ILE A 1 103 ? -5.954 -0.272 3.680 1.00 95.50 103 ILE A N 1
ATOM 848 C CA . ILE A 1 103 ? -4.609 -0.755 3.325 1.00 95.50 103 ILE A CA 1
ATOM 849 C C . ILE A 1 103 ? -4.640 -2.258 3.019 1.00 95.50 103 ILE A C 1
ATOM 851 O O . ILE A 1 103 ? -4.106 -2.677 1.992 1.00 95.50 103 ILE A O 1
ATOM 855 N N . GLY A 1 104 ? -5.294 -3.065 3.860 1.00 96.19 104 GLY A N 1
ATOM 856 C CA . GLY A 1 104 ? -5.431 -4.508 3.637 1.00 96.19 104 GLY A CA 1
ATOM 857 C C . GLY A 1 104 ? -6.186 -4.845 2.347 1.00 96.19 104 GLY A C 1
ATOM 858 O O . GLY A 1 104 ? -5.787 -5.734 1.594 1.00 96.19 104 GLY A O 1
ATOM 859 N N . LEU A 1 105 ? -7.232 -4.083 2.026 1.00 94.81 105 LEU A N 1
ATOM 860 C CA . LEU A 1 105 ? -7.984 -4.229 0.783 1.00 94.81 105 LEU A CA 1
ATOM 861 C C . LEU A 1 105 ? -7.147 -3.831 -0.442 1.00 94.81 105 LEU A C 1
ATOM 863 O O . LEU A 1 105 ? -7.152 -4.541 -1.447 1.00 94.81 105 LEU A O 1
ATOM 867 N N . ALA A 1 106 ? -6.412 -2.71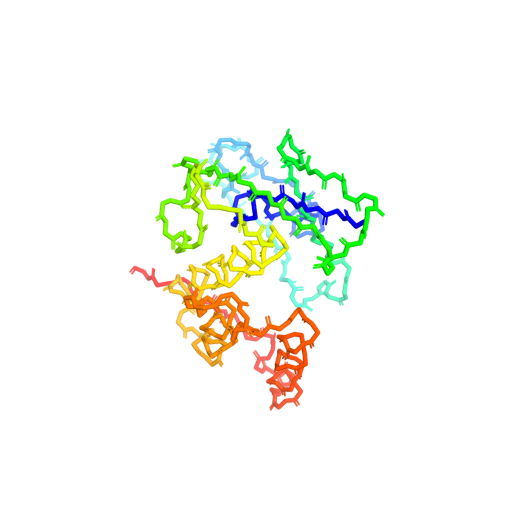9 -0.366 1.00 94.25 106 ALA A N 1
ATOM 868 C CA . ALA A 1 106 ? -5.494 -2.295 -1.422 1.00 94.25 106 ALA A CA 1
ATOM 869 C C . ALA A 1 106 ? -4.409 -3.353 -1.671 1.00 94.25 106 ALA A C 1
ATOM 871 O O . ALA A 1 106 ? -4.128 -3.694 -2.818 1.00 94.25 106 ALA A O 1
ATOM 872 N N . MET A 1 107 ? -3.857 -3.920 -0.597 1.00 95.81 107 MET A N 1
ATOM 873 C CA . MET A 1 107 ? -2.893 -5.011 -0.661 1.00 95.81 107 MET A CA 1
ATOM 874 C C . MET A 1 107 ? -3.500 -6.272 -1.288 1.00 95.81 107 MET A C 1
ATOM 876 O O . MET A 1 107 ? -2.873 -6.860 -2.161 1.00 95.81 107 MET A O 1
ATOM 880 N N . SER A 1 108 ? -4.727 -6.650 -0.912 1.00 95.50 108 SER A N 1
ATOM 881 C CA . SER A 1 108 ? -5.432 -7.804 -1.494 1.00 95.50 108 SER A CA 1
ATOM 882 C C . SER A 1 108 ? -5.611 -7.659 -3.004 1.00 95.50 108 SER A C 1
ATOM 884 O O . SER A 1 108 ? -5.283 -8.584 -3.735 1.00 95.50 108 SER A O 1
ATOM 886 N N . ARG A 1 109 ? -6.031 -6.475 -3.477 1.00 93.50 109 ARG A N 1
ATOM 887 C CA . ARG A 1 109 ? -6.171 -6.188 -4.916 1.00 93.50 109 ARG A CA 1
ATOM 888 C C . ARG A 1 109 ? -4.851 -6.374 -5.664 1.00 93.50 109 ARG A C 1
ATOM 890 O O . ARG A 1 109 ? -4.809 -7.074 -6.663 1.00 93.50 109 ARG A O 1
ATOM 897 N N . ILE A 1 110 ? -3.759 -5.826 -5.126 1.00 93.69 110 ILE A N 1
ATOM 898 C CA . ILE A 1 110 ? -2.423 -6.000 -5.714 1.00 93.69 110 ILE A CA 1
ATOM 899 C C . ILE A 1 110 ? -2.016 -7.483 -5.733 1.00 93.69 110 ILE A C 1
ATOM 901 O O . ILE A 1 110 ? -1.374 -7.932 -6.674 1.00 93.69 110 ILE A O 1
ATOM 905 N N . ILE A 1 111 ? -2.358 -8.266 -4.710 1.00 95.62 111 ILE A N 1
ATOM 906 C CA . ILE A 1 111 ? -2.035 -9.701 -4.682 1.00 95.62 111 ILE A CA 1
ATOM 907 C C . ILE A 1 111 ? -2.868 -10.474 -5.711 1.00 95.62 111 ILE A C 1
ATOM 909 O O . ILE A 1 111 ? -2.336 -11.358 -6.382 1.00 95.62 111 ILE A O 1
ATOM 913 N N . ASP A 1 112 ? -4.149 -10.139 -5.861 1.00 94.56 112 ASP A N 1
ATOM 914 C CA . ASP A 1 112 ? -5.038 -10.774 -6.838 1.00 94.56 112 ASP A CA 1
ATOM 915 C C . ASP A 1 112 ? -4.543 -10.555 -8.275 1.00 94.56 112 ASP A C 1
ATOM 917 O O . ASP A 1 112 ? -4.556 -11.494 -9.080 1.00 94.56 112 ASP A O 1
ATOM 921 N N . ASP A 1 113 ? -4.016 -9.359 -8.549 1.00 94.19 113 ASP A N 1
ATOM 922 C CA . ASP A 1 113 ? -3.401 -9.005 -9.827 1.00 94.19 113 ASP A CA 1
ATOM 923 C C . ASP A 1 113 ? -2.038 -9.697 -10.018 1.00 94.19 113 ASP A C 1
ATOM 925 O O . ASP A 1 113 ? -1.669 -10.024 -11.140 1.00 94.19 113 ASP A O 1
ATOM 929 N N . TYR A 1 114 ? -1.283 -9.992 -8.952 1.00 95.00 114 TYR A N 1
ATOM 930 C CA . TYR A 1 114 ? 0.076 -10.550 -9.033 1.00 95.00 114 TYR A CA 1
ATOM 931 C C . TYR A 1 114 ? 0.226 -11.852 -8.223 1.00 95.00 114 TYR A C 1
ATOM 933 O O . TYR A 1 114 ? 0.671 -11.816 -7.073 1.00 95.00 114 TYR A O 1
ATOM 941 N N . PRO A 1 115 ? 0.014 -13.038 -8.836 1.00 91.62 115 PRO A N 1
ATOM 942 C CA . PRO A 1 115 ? 0.027 -14.330 -8.134 1.00 91.62 115 PRO A CA 1
ATOM 943 C C . PRO A 1 115 ? 1.320 -14.654 -7.372 1.00 91.62 115 PRO A C 1
ATOM 945 O O . PRO A 1 115 ? 1.318 -15.425 -6.420 1.00 91.62 115 PRO A O 1
ATOM 948 N N . ALA A 1 116 ? 2.449 -14.067 -7.775 1.00 93.56 116 ALA A N 1
ATOM 949 C CA . ALA A 1 116 ? 3.725 -14.232 -7.080 1.00 93.56 116 ALA A CA 1
ATOM 950 C C . ALA A 1 116 ? 3.769 -13.561 -5.690 1.00 93.56 116 ALA A C 1
ATOM 952 O O . ALA A 1 116 ? 4.761 -13.717 -4.981 1.00 93.56 116 ALA A O 1
ATOM 953 N N . LEU A 1 117 ? 2.736 -12.799 -5.318 1.00 94.62 117 LEU A N 1
ATOM 954 C CA . LEU A 1 117 ? 2.596 -12.145 -4.018 1.00 94.62 117 LEU A CA 1
ATOM 955 C C . LEU A 1 117 ? 1.687 -12.917 -3.047 1.00 94.62 117 LEU A C 1
ATOM 957 O O . LEU A 1 117 ? 1.381 -12.406 -1.973 1.00 94.62 117 LEU A O 1
ATOM 961 N N . GLU A 1 118 ? 1.270 -14.136 -3.394 1.00 95.00 118 GLU A N 1
ATOM 962 C CA . GLU A 1 118 ? 0.319 -14.925 -2.601 1.00 95.00 118 GLU A CA 1
ATOM 963 C C . GLU A 1 118 ? 0.786 -15.172 -1.155 1.00 95.00 118 GLU A C 1
ATOM 965 O O . GLU A 1 118 ? -0.023 -15.114 -0.230 1.00 95.00 118 GLU A O 1
ATOM 970 N N . ASP A 1 119 ? 2.096 -15.320 -0.927 1.00 93.50 119 ASP A N 1
ATOM 971 C CA . ASP A 1 119 ? 2.681 -15.475 0.416 1.00 93.50 119 ASP A CA 1
ATOM 972 C C . ASP A 1 119 ? 2.341 -14.303 1.359 1.00 93.50 119 ASP A C 1
ATOM 974 O O . ASP A 1 119 ? 2.339 -14.453 2.581 1.00 93.50 119 ASP A O 1
ATOM 978 N N . PHE A 1 120 ? 2.024 -13.126 0.810 1.00 96.00 120 PHE A N 1
ATOM 979 C CA . PHE A 1 120 ? 1.655 -11.944 1.582 1.00 96.00 120 PHE A CA 1
ATOM 980 C C . PHE A 1 120 ? 0.150 -11.855 1.890 1.00 96.00 120 PHE A C 1
ATOM 982 O O . PHE A 1 120 ? -0.254 -10.979 2.660 1.00 96.00 120 PHE A O 1
ATOM 989 N N . ARG A 1 121 ? -0.693 -12.751 1.349 1.00 97.19 121 ARG A N 1
ATOM 990 C CA . ARG A 1 121 ? -2.158 -12.702 1.523 1.00 97.19 121 ARG A CA 1
ATOM 991 C C . ARG A 1 121 ? -2.581 -12.766 2.988 1.00 97.19 121 ARG A C 1
ATOM 993 O O . ARG A 1 121 ? -3.537 -12.097 3.370 1.00 97.19 121 ARG A O 1
ATOM 1000 N N . GLY A 1 122 ? -1.841 -13.501 3.821 1.00 97.69 122 GLY A N 1
ATOM 1001 C CA . GLY A 1 122 ? -2.107 -13.582 5.260 1.00 97.69 122 GLY A CA 1
ATOM 1002 C C . GLY A 1 122 ? -2.066 -12.221 5.966 1.00 97.69 122 GLY A C 1
ATOM 1003 O O . GLY A 1 122 ? -2.890 -11.961 6.840 1.00 97.69 122 GLY A O 1
ATOM 1004 N N . ILE A 1 123 ? -1.172 -11.320 5.537 1.00 98.06 123 ILE A N 1
ATOM 1005 C CA . ILE A 1 123 ? -1.076 -9.961 6.091 1.00 98.06 123 ILE A CA 1
ATOM 1006 C C . ILE A 1 123 ? -2.337 -9.180 5.732 1.00 98.06 123 ILE A C 1
ATOM 1008 O O . ILE A 1 123 ? -3.001 -8.641 6.616 1.00 98.06 123 ILE A O 1
ATOM 1012 N N . ALA A 1 124 ? -2.694 -9.173 4.446 1.00 97.31 124 ALA A N 1
ATOM 1013 C CA . ALA A 1 124 ? -3.866 -8.470 3.947 1.00 97.31 124 ALA A CA 1
ATOM 1014 C C . ALA A 1 124 ? -5.148 -8.946 4.654 1.00 97.31 124 ALA A C 1
ATOM 1016 O O . ALA A 1 124 ? -5.894 -8.124 5.181 1.00 97.31 124 ALA A O 1
ATOM 1017 N N . ALA A 1 125 ? -5.326 -10.266 4.776 1.00 97.62 125 ALA A N 1
ATOM 1018 C CA . ALA A 1 125 ? -6.459 -10.874 5.469 1.00 97.62 125 ALA A CA 1
ATOM 1019 C C . ALA A 1 125 ? -6.542 -10.466 6.949 1.00 97.62 125 ALA A C 1
ATOM 1021 O O . ALA A 1 125 ? -7.629 -10.185 7.450 1.00 97.62 125 ALA A O 1
ATOM 1022 N N . SER A 1 126 ? -5.403 -10.374 7.647 1.00 97.69 126 SER A N 1
ATOM 1023 C CA . SER A 1 126 ? -5.370 -9.935 9.051 1.00 97.69 126 SER A CA 1
ATOM 1024 C C . SER A 1 126 ? -5.768 -8.465 9.240 1.00 97.69 126 SER A C 1
ATOM 1026 O O . SER A 1 126 ? -6.250 -8.087 10.305 1.00 97.69 126 SER A O 1
ATOM 1028 N N . MET A 1 127 ? -5.602 -7.631 8.210 1.00 97.50 127 MET A N 1
ATOM 1029 C CA . MET A 1 127 ? -5.982 -6.215 8.229 1.00 97.50 127 MET A CA 1
ATOM 1030 C C . MET A 1 127 ? -7.443 -5.991 7.813 1.00 97.50 127 MET A C 1
ATOM 1032 O O . MET A 1 127 ? -8.011 -4.951 8.139 1.00 97.50 127 MET A O 1
ATOM 1036 N N . THR A 1 128 ? -8.061 -6.953 7.120 1.00 96.12 128 THR A N 1
ATOM 1037 C CA . THR A 1 128 ? -9.447 -6.883 6.626 1.00 96.12 128 THR A CA 1
ATOM 1038 C C . THR A 1 128 ? -10.426 -7.751 7.418 1.00 96.12 128 THR A C 1
ATOM 1040 O O . THR A 1 128 ? -11.481 -8.105 6.903 1.00 96.12 128 THR A O 1
ATOM 1043 N N . VAL A 1 129 ? -10.091 -8.129 8.655 1.00 95.94 129 VAL A N 1
ATOM 1044 C CA . VAL A 1 129 ? -11.020 -8.840 9.549 1.00 95.94 129 VAL A CA 1
ATOM 1045 C C . VAL A 1 129 ? -12.248 -7.967 9.817 1.00 95.94 129 VAL A C 1
ATOM 1047 O O . VAL A 1 129 ? -12.108 -6.765 10.046 1.00 95.94 129 VAL A O 1
ATOM 1050 N N . ASP A 1 130 ? -13.446 -8.555 9.805 1.00 93.25 130 ASP A N 1
ATOM 1051 C CA . ASP A 1 130 ? -14.687 -7.789 9.951 1.00 93.25 130 ASP A CA 1
ATOM 1052 C C . ASP A 1 130 ? -14.747 -7.022 11.274 1.00 93.25 130 ASP A C 1
ATOM 1054 O O . ASP A 1 130 ? -15.016 -5.821 11.266 1.00 93.25 130 ASP A O 1
ATOM 1058 N N . ASP A 1 131 ? -14.425 -7.688 12.388 1.00 92.06 131 ASP A N 1
ATOM 1059 C CA . ASP A 1 131 ? -14.287 -7.042 13.693 1.00 92.06 131 ASP A CA 1
ATOM 1060 C C . ASP A 1 131 ? -13.067 -6.100 13.698 1.00 92.06 131 ASP A C 1
ATOM 1062 O O . ASP A 1 131 ? -11.927 -6.576 13.646 1.00 92.06 131 ASP A O 1
ATOM 1066 N N . PRO A 1 132 ? -13.268 -4.770 13.815 1.00 91.88 132 PRO A N 1
ATOM 1067 C CA . PRO A 1 132 ? -12.177 -3.802 13.836 1.00 91.88 132 PRO A CA 1
ATOM 1068 C C . PRO A 1 132 ? -11.150 -4.053 14.941 1.00 91.88 132 PRO A C 1
ATOM 1070 O O . PRO A 1 132 ? -9.978 -3.732 14.759 1.00 91.88 132 PRO A O 1
ATOM 1073 N N . HIS A 1 133 ? -11.570 -4.627 16.071 1.00 91.75 133 HIS A N 1
ATOM 1074 C CA . HIS A 1 133 ? -10.699 -4.888 17.216 1.00 91.75 133 HIS A CA 1
ATOM 1075 C C . HIS A 1 133 ? -9.850 -6.152 17.061 1.00 91.75 133 HIS A C 1
ATOM 1077 O O . HIS A 1 133 ? -8.829 -6.277 17.732 1.00 91.75 133 HIS A O 1
ATOM 1083 N N . ALA A 1 134 ? -10.249 -7.062 16.173 1.00 94.62 134 ALA A N 1
ATOM 1084 C CA . ALA A 1 134 ? -9.498 -8.269 15.846 1.00 94.62 134 ALA A CA 1
ATOM 1085 C C . ALA A 1 134 ? -8.512 -8.067 14.679 1.00 94.62 134 ALA A C 1
ATOM 1087 O O . ALA A 1 134 ? -7.748 -8.979 14.359 1.00 94.62 134 ALA A O 1
ATOM 1088 N N . ARG A 1 135 ? -8.522 -6.893 14.028 1.00 95.06 135 ARG A N 1
ATOM 1089 C CA . ARG A 1 135 ? -7.574 -6.556 12.957 1.00 95.06 135 ARG A CA 1
ATOM 1090 C C . ARG A 1 135 ? -6.162 -6.405 13.501 1.00 95.06 135 ARG A C 1
ATOM 1092 O O . ARG A 1 135 ? -5.955 -5.851 14.579 1.00 95.06 135 ARG A O 1
ATOM 1099 N N . ALA A 1 136 ? -5.186 -6.791 12.687 1.00 96.62 136 ALA A N 1
ATOM 1100 C CA . ALA A 1 136 ? -3.794 -6.463 12.946 1.00 96.62 136 ALA A CA 1
ATOM 1101 C C . ALA A 1 136 ? -3.584 -4.940 12.950 1.00 96.62 136 ALA A C 1
ATOM 1103 O O . ALA A 1 136 ? -4.086 -4.208 12.091 1.00 96.62 136 ALA A O 1
ATOM 1104 N N . THR A 1 137 ? -2.787 -4.463 13.897 1.00 94.88 137 THR A N 1
ATOM 1105 C CA . THR A 1 137 ? -2.247 -3.101 13.891 1.00 94.88 137 THR A CA 1
ATOM 1106 C C . THR A 1 137 ? -1.265 -2.909 12.730 1.00 94.88 137 THR A C 1
ATOM 1108 O O . THR A 1 137 ? -0.755 -3.870 12.146 1.00 94.88 137 THR A O 1
ATOM 1111 N N . LEU A 1 138 ? -0.948 -1.653 12.392 1.00 93.69 138 LEU A N 1
ATOM 1112 C CA . LEU A 1 138 ? 0.057 -1.366 11.359 1.00 93.69 138 LEU A CA 1
ATOM 1113 C C . LEU A 1 138 ? 1.438 -1.891 11.763 1.00 93.69 138 LEU A C 1
ATOM 1115 O O . LEU A 1 138 ? 2.197 -2.362 10.921 1.00 93.69 138 LEU A O 1
ATOM 1119 N N . GLU A 1 139 ? 1.752 -1.825 13.053 1.00 96.06 139 GLU A N 1
ATOM 1120 C CA . GLU A 1 139 ? 2.990 -2.318 13.637 1.00 96.06 139 GLU A CA 1
ATOM 1121 C C . GLU A 1 139 ? 3.095 -3.848 13.513 1.00 96.06 139 GLU A C 1
ATOM 1123 O O . GLU A 1 139 ? 4.143 -4.368 13.120 1.00 96.06 139 GLU A O 1
ATOM 1128 N N . GLU A 1 140 ? 2.009 -4.576 13.781 1.00 97.56 140 GLU A N 1
ATOM 1129 C CA . GLU A 1 140 ? 1.944 -6.031 13.597 1.00 97.56 140 GLU A CA 1
ATOM 1130 C C . GLU A 1 140 ? 2.031 -6.430 12.123 1.00 97.56 140 GLU A C 1
ATOM 1132 O O . GLU A 1 140 ? 2.816 -7.317 11.781 1.00 97.56 140 GLU A O 1
ATOM 1137 N N . ALA A 1 141 ? 1.292 -5.754 11.241 1.00 97.44 141 ALA A N 1
ATOM 1138 C CA . ALA A 1 141 ? 1.347 -5.999 9.801 1.00 97.44 141 ALA A CA 1
ATOM 1139 C C . ALA A 1 141 ? 2.755 -5.738 9.239 1.00 97.44 141 ALA A C 1
ATOM 1141 O O . ALA A 1 141 ? 3.294 -6.552 8.485 1.00 97.44 141 ALA A O 1
ATOM 1142 N N . LEU A 1 142 ? 3.406 -4.647 9.663 1.00 96.88 142 LEU A N 1
ATOM 1143 C CA . LEU A 1 142 ? 4.790 -4.347 9.300 1.00 96.88 142 LEU A CA 1
ATOM 1144 C C . LEU A 1 142 ? 5.743 -5.436 9.803 1.00 96.88 142 LEU A C 1
ATOM 1146 O O . LEU A 1 142 ? 6.621 -5.876 9.060 1.00 96.88 142 LEU A O 1
ATOM 1150 N N . LYS A 1 143 ? 5.555 -5.918 11.036 1.00 97.75 143 LYS A N 1
ATOM 1151 C CA . LYS A 1 143 ? 6.352 -7.018 11.589 1.00 97.75 143 LYS A CA 1
ATOM 1152 C C . LYS A 1 143 ? 6.198 -8.293 10.754 1.00 97.75 143 LYS A C 1
ATOM 1154 O O . LYS A 1 143 ? 7.208 -8.900 10.397 1.00 97.75 143 LYS A O 1
ATOM 1159 N N . GLN A 1 144 ? 4.974 -8.668 10.383 1.00 96.81 144 GLN A N 1
ATOM 1160 C CA . GLN A 1 144 ? 4.721 -9.819 9.508 1.00 96.81 144 GLN A CA 1
ATOM 1161 C C . GLN A 1 144 ? 5.403 -9.649 8.141 1.00 96.81 144 GLN A C 1
ATOM 1163 O O . GLN A 1 144 ? 6.123 -10.546 7.704 1.00 96.81 144 GLN A O 1
ATOM 1168 N N . LEU A 1 145 ? 5.272 -8.473 7.515 1.00 95.75 145 LEU A N 1
ATOM 1169 C CA . LEU A 1 145 ? 5.926 -8.154 6.243 1.00 95.75 145 LEU A CA 1
ATOM 1170 C C . LEU A 1 145 ? 7.449 -8.302 6.335 1.00 95.75 145 LEU A C 1
ATOM 1172 O O . LEU A 1 145 ? 8.072 -8.911 5.465 1.00 95.75 145 LEU A O 1
ATOM 1176 N N . THR A 1 146 ? 8.058 -7.757 7.393 1.00 95.69 146 THR A N 1
ATOM 1177 C CA . THR A 1 146 ? 9.509 -7.856 7.599 1.00 95.69 146 THR A CA 1
ATOM 1178 C C . THR A 1 146 ? 9.964 -9.296 7.810 1.00 95.69 146 THR A C 1
ATOM 1180 O O . THR A 1 146 ? 10.965 -9.691 7.222 1.00 95.69 146 THR A O 1
ATOM 1183 N N . CYS A 1 147 ? 9.196 -10.104 8.547 1.00 96.12 147 CYS A N 1
ATOM 1184 C CA . CYS A 1 147 ? 9.485 -11.521 8.755 1.00 96.12 147 CYS A CA 1
ATOM 1185 C C . CYS A 1 147 ? 9.515 -12.290 7.425 1.00 96.12 147 CYS A C 1
ATOM 1187 O O . CYS A 1 147 ? 10.500 -12.963 7.126 1.00 96.12 147 CYS A O 1
ATOM 1189 N N . ILE A 1 148 ? 8.483 -12.121 6.588 1.00 94.75 148 ILE A N 1
ATOM 1190 C CA . ILE A 1 148 ? 8.424 -12.745 5.258 1.00 94.75 148 ILE A CA 1
ATOM 1191 C C . ILE A 1 148 ? 9.602 -12.272 4.396 1.00 94.75 148 ILE A C 1
ATOM 1193 O O . ILE A 1 148 ? 10.323 -13.083 3.818 1.00 94.75 148 ILE A O 1
ATOM 1197 N N . ARG A 1 149 ? 9.857 -10.957 4.351 1.00 92.31 149 ARG A N 1
ATOM 1198 C CA . ARG A 1 149 ? 10.969 -10.368 3.586 1.00 92.31 149 ARG A CA 1
ATOM 1199 C C . ARG A 1 149 ? 12.328 -10.942 3.993 1.00 92.31 149 ARG A C 1
ATOM 1201 O O . ARG A 1 149 ? 13.186 -11.113 3.127 1.00 92.31 149 ARG A O 1
ATOM 1208 N N . ASP A 1 150 ? 12.545 -11.183 5.281 1.00 93.62 150 ASP A N 1
ATOM 1209 C CA . ASP A 1 150 ? 13.834 -11.637 5.811 1.00 93.62 150 ASP A CA 1
ATOM 1210 C C . ASP A 1 150 ? 14.071 -13.134 5.569 1.00 93.62 150 ASP A C 1
ATOM 1212 O O . ASP A 1 150 ? 15.218 -13.567 5.475 1.00 93.62 150 ASP A O 1
ATOM 1216 N N . GLN A 1 151 ? 13.002 -13.905 5.361 1.00 93.56 151 GLN A N 1
ATOM 1217 C CA . GLN A 1 151 ? 13.075 -15.295 4.900 1.00 93.56 151 GLN A CA 1
ATOM 1218 C C . GLN A 1 151 ? 13.349 -15.404 3.388 1.00 93.56 151 GLN A C 1
ATOM 1220 O O . GLN A 1 151 ? 13.798 -16.445 2.907 1.00 93.56 151 GLN A O 1
ATOM 1225 N N . MET A 1 152 ? 13.114 -14.336 2.616 1.00 93.56 152 MET A N 1
ATOM 1226 C CA . MET A 1 152 ? 13.338 -14.334 1.170 1.00 93.56 152 MET A CA 1
ATOM 1227 C C . MET A 1 152 ? 14.813 -14.144 0.804 1.00 93.56 152 MET A C 1
ATOM 1229 O O . MET A 1 152 ? 15.491 -13.206 1.233 1.00 93.56 152 MET A O 1
ATOM 1233 N N . SER A 1 153 ? 15.298 -14.973 -0.120 1.00 93.38 153 SER A N 1
ATOM 1234 C CA . SER A 1 153 ? 16.642 -14.813 -0.671 1.00 93.38 153 SER A CA 1
ATOM 1235 C C . SER A 1 153 ? 16.782 -13.499 -1.468 1.00 93.38 153 SER A C 1
ATOM 1237 O O . SER A 1 153 ? 15.819 -13.003 -2.067 1.00 93.38 153 SER A O 1
ATOM 1239 N N . PRO A 1 154 ? 17.992 -12.909 -1.555 1.00 89.38 154 PRO A N 1
ATOM 1240 C CA . PRO A 1 154 ? 18.218 -11.713 -2.368 1.00 89.38 154 PRO A CA 1
ATOM 1241 C C . PRO A 1 154 ? 17.848 -11.885 -3.849 1.00 89.38 154 PRO A C 1
ATOM 1243 O O . PRO A 1 154 ? 17.454 -10.913 -4.487 1.00 89.38 154 PRO A O 1
ATOM 1246 N N . SER A 1 155 ? 17.977 -13.093 -4.405 1.00 90.69 155 SER A N 1
ATOM 1247 C CA . SER A 1 155 ? 17.568 -13.391 -5.781 1.00 90.69 155 SER A CA 1
ATOM 1248 C C . SER A 1 155 ? 16.050 -13.366 -5.937 1.00 90.69 155 SER A C 1
ATOM 1250 O O . SER A 1 155 ? 15.563 -12.752 -6.885 1.00 90.69 155 SER A O 1
ATOM 1252 N N . LEU A 1 156 ? 15.307 -13.944 -4.987 1.00 90.94 156 LEU A N 1
ATOM 1253 C CA . LEU A 1 156 ? 13.845 -13.917 -4.991 1.00 90.94 156 LEU A CA 1
ATOM 1254 C C . LEU A 1 156 ? 13.312 -12.481 -4.911 1.00 90.94 156 LEU A C 1
ATOM 1256 O O . LEU A 1 156 ? 12.483 -12.099 -5.729 1.00 90.94 156 LEU A O 1
ATOM 1260 N N . ARG A 1 157 ? 13.878 -11.640 -4.033 1.00 88.44 157 ARG A N 1
ATOM 1261 C CA . ARG A 1 157 ? 13.487 -10.219 -3.895 1.00 88.44 157 ARG A CA 1
ATOM 1262 C C . ARG A 1 157 ? 13.750 -9.360 -5.140 1.00 88.44 157 ARG A C 1
ATOM 1264 O O . ARG A 1 157 ? 13.201 -8.270 -5.260 1.00 88.44 157 ARG A O 1
ATOM 1271 N N . ARG A 1 158 ? 14.608 -9.817 -6.059 1.00 89.12 158 ARG A N 1
ATOM 1272 C CA . ARG A 1 158 ? 14.892 -9.143 -7.342 1.00 89.12 158 ARG A CA 1
ATOM 1273 C C . ARG A 1 158 ? 14.148 -9.760 -8.523 1.00 89.12 158 ARG A C 1
ATOM 1275 O O . ARG A 1 158 ? 14.217 -9.218 -9.629 1.00 89.12 158 ARG A O 1
ATOM 1282 N N . LYS A 1 159 ? 13.481 -10.899 -8.321 1.00 89.44 159 LYS A N 1
ATOM 1283 C CA . LYS A 1 159 ? 12.757 -11.594 -9.379 1.00 89.44 159 LYS A CA 1
ATOM 1284 C C . LYS A 1 159 ? 11.619 -10.702 -9.865 1.00 89.44 159 LYS A C 1
ATOM 1286 O O . LYS A 1 159 ? 10.872 -10.135 -9.073 1.00 89.44 159 LYS A O 1
ATOM 1291 N N . ARG A 1 160 ? 11.494 -10.571 -11.186 1.00 89.38 160 ARG A N 1
ATOM 1292 C CA . ARG A 1 160 ? 10.349 -9.888 -11.785 1.00 89.38 160 ARG A CA 1
ATOM 1293 C C . ARG A 1 160 ? 9.100 -10.744 -11.579 1.00 89.38 160 ARG A C 1
ATOM 1295 O O . ARG A 1 160 ? 9.130 -11.946 -11.843 1.00 89.38 160 ARG A O 1
ATOM 1302 N N . ILE A 1 161 ? 8.037 -10.101 -11.124 1.00 91.75 161 ILE A N 1
ATOM 1303 C CA . ILE A 1 161 ? 6.693 -10.666 -11.046 1.00 91.75 161 ILE A CA 1
ATOM 1304 C C . ILE A 1 161 ? 5.861 -10.123 -12.205 1.00 91.75 161 ILE A C 1
ATOM 1306 O O . ILE A 1 161 ? 6.195 -9.078 -12.768 1.00 91.75 161 ILE A O 1
ATOM 1310 N N . TRP A 1 162 ? 4.814 -10.850 -12.562 1.00 89.69 162 TRP A N 1
ATOM 1311 C CA . TRP A 1 162 ? 3.949 -10.533 -13.689 1.00 89.69 162 TRP A CA 1
ATOM 1312 C C . TRP A 1 162 ? 2.505 -10.531 -13.219 1.00 89.69 162 TRP A C 1
ATOM 1314 O O . TRP A 1 162 ? 2.154 -11.304 -12.323 1.00 89.69 162 TRP A O 1
ATOM 1324 N N . GLU A 1 163 ? 1.720 -9.644 -13.814 1.00 90.56 163 GLU A N 1
ATOM 1325 C CA . GLU A 1 163 ? 0.282 -9.589 -13.607 1.00 90.56 163 GLU A CA 1
ATOM 1326 C C . GLU A 1 163 ? -0.369 -10.868 -14.152 1.00 90.56 163 GLU A C 1
ATOM 1328 O O . GLU A 1 163 ? 0.159 -11.512 -15.070 1.00 90.56 163 GLU A O 1
ATOM 1333 N N . ARG A 1 164 ? -1.491 -11.271 -13.563 1.00 84.50 164 ARG A N 1
ATOM 1334 C CA . ARG A 1 164 ? -2.344 -12.328 -14.095 1.00 84.50 164 ARG A CA 1
ATOM 1335 C C . ARG A 1 164 ? -2.897 -11.836 -15.438 1.00 84.50 164 ARG A C 1
ATOM 1337 O O . ARG A 1 164 ? -3.546 -10.799 -1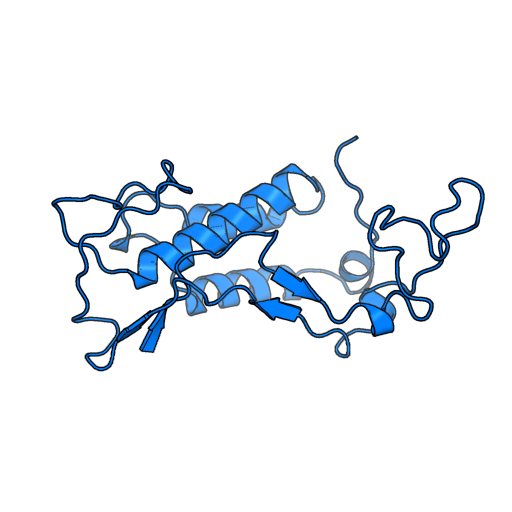5.485 1.00 84.50 164 ARG A O 1
ATOM 1344 N N . GLY A 1 165 ? -2.564 -12.556 -16.511 1.00 67.94 165 GLY A N 1
ATOM 1345 C CA . GLY A 1 165 ? -3.021 -12.248 -17.871 1.00 67.94 165 GLY A CA 1
ATOM 1346 C C . GLY A 1 165 ? -4.512 -12.459 -18.079 1.00 67.94 165 GLY A C 1
ATOM 1347 O O . GLY A 1 165 ? -5.124 -13.201 -17.273 1.00 67.94 165 GLY A O 1
#

InterPro domains:
  IPR011009 Protein kinase-like domain superfamily [SSF56112] (3-156)